Protein AF-A0A957GT88-F1 (afdb_monomer)

Foldseek 3Di:
DDDDDDDDLDVVVVLPDQKDFQAAPVGTLDIGGSLVVLVVVVSCVRSVRDDDPVSVDPPPPDDD

pLDDT: mean 86.2, std 13.75, range [40.34, 96.94]

Mean predicted aligned error: 6.05 Å

Structure (mmCIF, N/CA/C/O backbone):
data_AF-A0A957GT88-F1
#
_entry.id   AF-A0A957GT88-F1
#
loop_
_atom_site.group_PDB
_atom_site.id
_atom_site.type_symbol
_atom_site.label_atom_id
_atom_site.label_alt_id
_atom_site.label_comp_id
_atom_site.label_asym_id
_atom_site.label_entity_id
_atom_site.label_seq_id
_atom_site.pdbx_PDB_ins_code
_at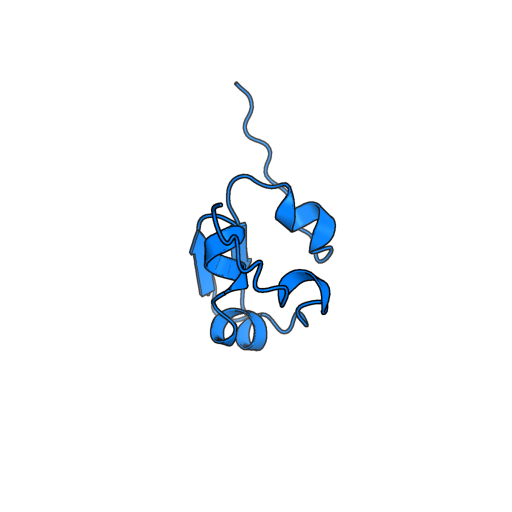om_site.Cartn_x
_atom_site.Cartn_y
_atom_site.Cartn_z
_atom_site.occupancy
_atom_site.B_iso_or_equiv
_atom_site.auth_seq_id
_atom_site.auth_comp_id
_atom_site.auth_asym_id
_atom_site.auth_atom_id
_atom_site.pdbx_PDB_model_num
ATOM 1 N N . GLY A 1 1 ? 10.372 -21.381 -10.175 1.00 81.75 1 GLY A N 1
ATOM 2 C CA . GLY A 1 1 ? 9.795 -20.095 -9.733 1.00 81.75 1 GLY A CA 1
ATOM 3 C C . GLY A 1 1 ? 10.239 -19.808 -8.315 1.00 81.75 1 GLY A C 1
ATOM 4 O O . GLY A 1 1 ? 10.495 -20.757 -7.586 1.00 81.75 1 GLY A O 1
ATOM 5 N N . LYS A 1 2 ? 10.368 -18.534 -7.939 1.00 92.56 2 LYS A N 1
ATOM 6 C CA . LYS A 1 2 ? 10.624 -18.106 -6.556 1.00 92.56 2 LYS A CA 1
ATOM 7 C C . LYS A 1 2 ? 9.457 -17.231 -6.109 1.00 92.56 2 LYS A C 1
ATOM 9 O O . LYS A 1 2 ? 8.960 -16.450 -6.913 1.00 92.56 2 LYS A O 1
ATOM 14 N N . ILE A 1 3 ? 9.040 -17.372 -4.857 1.00 95.94 3 ILE A N 1
ATOM 15 C CA . ILE A 1 3 ? 8.087 -16.457 -4.226 1.00 95.94 3 ILE A CA 1
ATOM 16 C C . ILE A 1 3 ? 8.907 -15.404 -3.488 1.00 95.94 3 ILE A C 1
ATOM 18 O O . ILE A 1 3 ? 9.840 -15.750 -2.763 1.00 95.94 3 ILE A O 1
ATOM 22 N N . VAL A 1 4 ? 8.567 -14.134 -3.689 1.00 96.56 4 VAL A N 1
ATOM 23 C CA . VAL A 1 4 ? 9.151 -13.012 -2.955 1.00 96.56 4 VAL A CA 1
ATOM 24 C C . VAL A 1 4 ? 8.046 -12.401 -2.111 1.00 96.56 4 VAL A C 1
ATOM 26 O O . VAL A 1 4 ? 7.010 -12.009 -2.642 1.00 96.56 4 VAL A O 1
ATOM 29 N N . LEU A 1 5 ? 8.271 -12.345 -0.801 1.00 96.94 5 LEU A N 1
ATOM 30 C CA . LEU A 1 5 ? 7.397 -11.667 0.145 1.00 96.94 5 LEU A CA 1
ATOM 31 C C . LEU A 1 5 ? 8.173 -10.508 0.762 1.00 96.94 5 LEU A C 1
ATOM 33 O O . LEU A 1 5 ? 9.300 -10.690 1.220 1.00 96.94 5 LEU A O 1
ATOM 37 N N . PHE A 1 6 ? 7.564 -9.331 0.773 1.00 96.81 6 PHE A N 1
ATOM 38 C CA . PHE A 1 6 ? 8.116 -8.138 1.396 1.00 96.81 6 PHE A CA 1
ATOM 39 C C . PHE A 1 6 ? 6.989 -7.322 2.024 1.00 96.81 6 PHE A C 1
ATOM 41 O O . PHE A 1 6 ? 5.831 -7.424 1.617 1.00 96.81 6 PHE A O 1
ATOM 48 N N . THR A 1 7 ? 7.336 -6.511 3.016 1.00 95.19 7 THR A N 1
ATOM 49 C CA . THR A 1 7 ? 6.443 -5.512 3.601 1.00 95.19 7 THR A CA 1
ATOM 50 C C . THR A 1 7 ? 7.031 -4.136 3.339 1.00 95.19 7 THR A C 1
ATOM 52 O O . THR A 1 7 ? 8.245 -3.940 3.395 1.00 95.19 7 THR A O 1
ATOM 55 N N . THR A 1 8 ? 6.181 -3.180 2.987 1.00 93.69 8 THR A N 1
ATOM 56 C CA . THR A 1 8 ? 6.613 -1.819 2.678 1.00 93.69 8 THR A CA 1
ATOM 57 C C . THR A 1 8 ? 5.496 -0.830 2.979 1.00 93.69 8 THR A C 1
ATOM 59 O O . THR A 1 8 ? 4.320 -1.186 2.950 1.00 93.69 8 THR A O 1
ATOM 62 N N . HIS A 1 9 ? 5.880 0.411 3.260 1.00 90.75 9 HIS A N 1
ATOM 63 C CA . HIS A 1 9 ? 4.987 1.570 3.268 1.00 90.75 9 HIS A CA 1
ATOM 64 C C . HIS A 1 9 ? 5.076 2.365 1.950 1.00 90.75 9 HIS A C 1
ATOM 66 O O . HIS A 1 9 ? 4.329 3.319 1.756 1.00 90.75 9 HIS A O 1
ATOM 72 N N . ASP A 1 10 ? 5.977 1.977 1.040 1.00 91.75 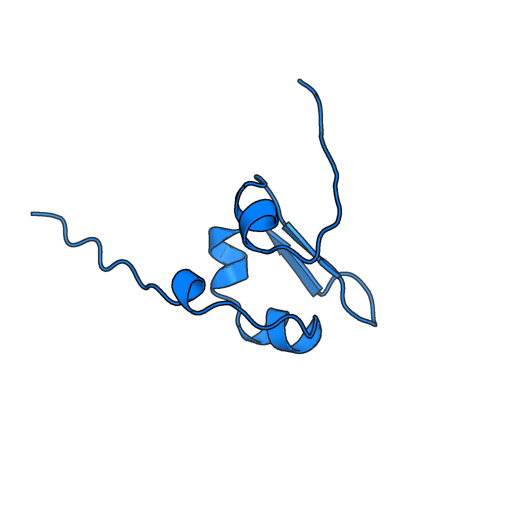10 ASP A N 1
ATOM 73 C CA . ASP A 1 10 ? 6.107 2.552 -0.297 1.00 91.75 10 ASP A CA 1
ATOM 74 C 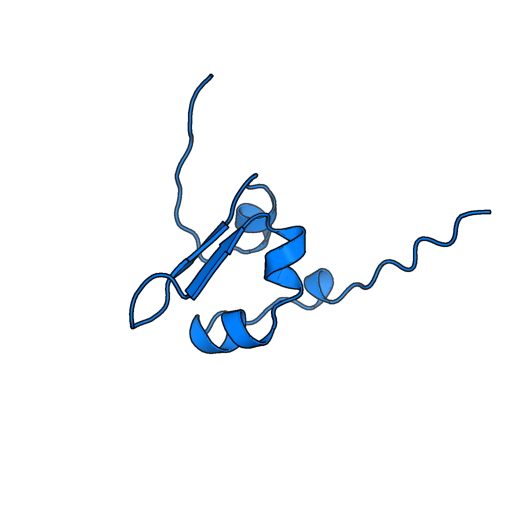C . ASP A 1 10 ? 5.093 1.905 -1.251 1.00 91.75 10 ASP A C 1
ATOM 76 O O . ASP A 1 10 ? 5.250 0.758 -1.684 1.00 91.75 10 ASP A O 1
ATOM 80 N N . LEU A 1 11 ? 4.047 2.660 -1.591 1.00 91.00 11 LEU A N 1
ATOM 81 C CA . LEU A 1 11 ? 2.979 2.197 -2.474 1.00 91.00 11 LEU A CA 1
ATOM 82 C C . LEU A 1 11 ? 3.407 2.058 -3.940 1.00 91.00 11 LEU A C 1
ATOM 84 O O . LEU A 1 11 ? 2.797 1.269 -4.658 1.00 91.00 11 LEU A O 1
ATOM 88 N N . ALA A 1 12 ? 4.464 2.745 -4.383 1.00 90.69 12 ALA A N 1
ATOM 89 C CA . ALA A 1 12 ? 5.004 2.563 -5.729 1.00 90.69 12 ALA A CA 1
ATOM 90 C C . ALA A 1 12 ? 5.730 1.215 -5.855 1.00 90.69 12 ALA A C 1
ATOM 92 O O . ALA A 1 12 ? 5.628 0.546 -6.884 1.00 90.69 12 ALA A O 1
ATOM 93 N N . LEU A 1 13 ? 6.416 0.771 -4.796 1.00 93.50 13 LEU A N 1
ATOM 94 C CA . LEU A 1 13 ? 6.971 -0.582 -4.737 1.00 93.50 13 LEU A CA 1
ATOM 95 C C . LEU A 1 13 ? 5.867 -1.634 -4.566 1.00 93.50 13 LEU A C 1
ATOM 97 O O . LEU A 1 13 ? 5.878 -2.658 -5.247 1.00 93.50 13 LEU A O 1
ATOM 101 N N . ALA A 1 14 ? 4.890 -1.379 -3.692 1.00 93.44 14 ALA A N 1
ATOM 102 C CA . ALA A 1 14 ? 3.765 -2.286 -3.464 1.00 93.44 14 ALA A CA 1
ATOM 103 C C . ALA A 1 14 ? 2.955 -2.533 -4.753 1.00 93.44 14 ALA A C 1
ATOM 105 O O . ALA A 1 14 ? 2.571 -3.666 -5.037 1.00 93.44 14 ALA A O 1
ATOM 106 N N . ALA A 1 15 ? 2.765 -1.499 -5.580 1.00 92.00 15 ALA A N 1
ATOM 107 C CA . ALA A 1 15 ? 2.074 -1.601 -6.865 1.00 92.00 15 ALA A CA 1
ATOM 108 C C . ALA A 1 15 ? 2.753 -2.553 -7.869 1.00 92.00 15 ALA A C 1
ATOM 110 O O . ALA A 1 15 ? 2.092 -3.027 -8.790 1.00 92.00 15 ALA A O 1
ATOM 111 N N . GLN A 1 16 ? 4.043 -2.866 -7.694 1.00 93.50 16 GLN A N 1
ATOM 112 C CA . GLN A 1 16 ? 4.768 -3.820 -8.545 1.00 93.50 16 GLN A CA 1
ATOM 113 C C . GLN A 1 16 ? 4.527 -5.285 -8.148 1.00 93.50 16 GLN A C 1
ATOM 115 O O . GLN A 1 16 ? 4.893 -6.194 -8.894 1.00 93.50 16 GLN A O 1
ATOM 120 N N . ALA A 1 17 ? 3.928 -5.545 -6.981 1.00 96.50 17 ALA A N 1
ATOM 121 C CA . ALA A 1 17 ? 3.614 -6.898 -6.545 1.00 96.50 17 ALA A CA 1
ATOM 122 C C . ALA A 1 17 ? 2.456 -7.493 -7.359 1.00 96.50 17 ALA A C 1
ATOM 124 O O . ALA A 1 17 ? 1.532 -6.802 -7.774 1.00 96.50 17 ALA A O 1
ATOM 125 N N . ASN A 1 18 ? 2.443 -8.817 -7.524 1.00 96.25 18 ASN A N 1
ATOM 126 C CA . ASN A 1 18 ? 1.292 -9.493 -8.135 1.00 96.25 18 ASN A CA 1
ATOM 127 C C . ASN A 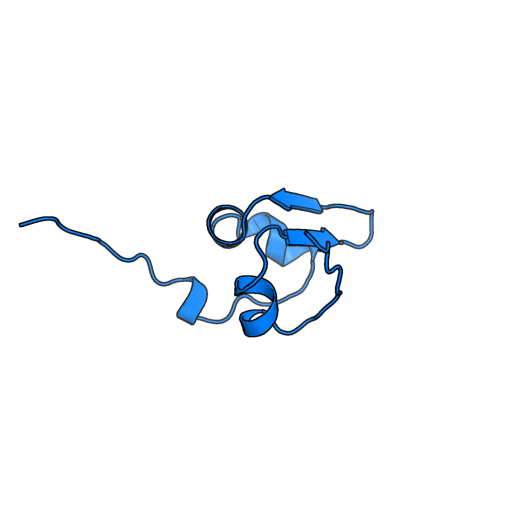1 18 ? 0.083 -9.569 -7.187 1.00 96.25 18 ASN A C 1
ATOM 129 O O . ASN A 1 18 ? -1.047 -9.744 -7.640 1.00 96.25 18 ASN A O 1
ATOM 133 N N . ARG A 1 19 ? 0.324 -9.463 -5.875 1.00 96.88 19 ARG A N 1
ATOM 134 C CA . ARG A 1 19 ? -0.673 -9.593 -4.812 1.00 96.88 19 ARG A CA 1
ATOM 135 C C . ARG A 1 19 ? -0.305 -8.676 -3.652 1.00 96.88 19 ARG A C 1
ATOM 137 O O . ARG A 1 19 ? 0.861 -8.613 -3.270 1.00 96.88 19 ARG A O 1
ATOM 144 N N . LEU A 1 20 ? -1.301 -8.007 -3.092 1.00 96.75 20 LEU A N 1
ATO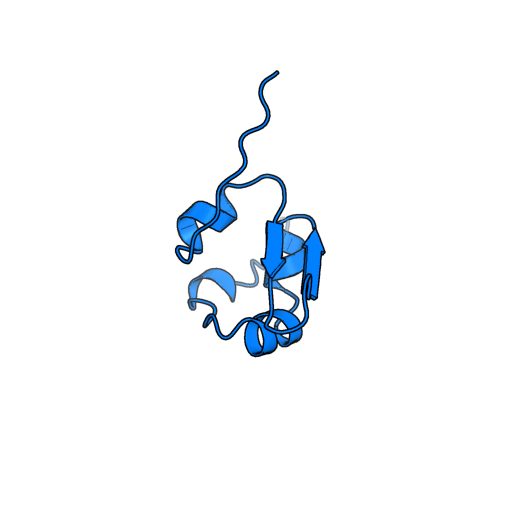M 145 C CA . LEU A 1 20 ? -1.201 -7.191 -1.894 1.00 96.75 20 LEU A CA 1
ATOM 146 C C . LEU A 1 20 ? -2.014 -7.817 -0.771 1.00 96.75 20 LEU A C 1
ATOM 148 O O . LEU A 1 20 ? -3.108 -8.329 -0.991 1.00 96.75 20 LEU A O 1
ATOM 152 N N . ILE A 1 21 ? -1.465 -7.727 0.435 1.00 96.56 21 ILE A N 1
ATOM 153 C CA . ILE A 1 21 ? -2.160 -8.029 1.680 1.00 96.56 21 ILE A CA 1
ATOM 154 C C . ILE A 1 21 ? -2.085 -6.758 2.520 1.00 96.56 21 ILE A C 1
ATOM 156 O O . ILE A 1 21 ? -0.994 -6.301 2.861 1.00 96.56 21 ILE A O 1
ATOM 160 N N . LEU A 1 22 ? -3.241 -6.177 2.824 1.00 95.19 22 LEU A N 1
ATOM 161 C CA . LEU A 1 22 ? -3.350 -4.996 3.670 1.00 95.19 22 LEU A CA 1
ATOM 162 C C . LEU A 1 22 ? -3.476 -5.437 5.124 1.00 95.19 22 LEU A C 1
ATOM 164 O O . LEU A 1 22 ? -4.397 -6.170 5.481 1.00 95.19 22 LEU A O 1
ATOM 168 N N . LEU A 1 23 ? -2.545 -4.984 5.960 1.00 93.88 23 LEU A N 1
ATOM 169 C CA . LEU A 1 23 ? -2.512 -5.291 7.386 1.00 93.88 23 LEU A CA 1
ATOM 170 C C . LEU A 1 23 ? -2.956 -4.066 8.183 1.00 93.88 23 LEU A C 1
ATOM 172 O O . LEU A 1 23 ? -2.349 -3.001 8.096 1.00 93.88 23 LEU A O 1
ATOM 176 N N . GLY A 1 24 ? -4.018 -4.240 8.960 1.00 90.69 24 GLY A N 1
ATOM 177 C CA . GLY A 1 24 ? -4.527 -3.270 9.918 1.00 90.69 24 GLY A CA 1
ATOM 178 C C . GLY A 1 24 ? -4.225 -3.658 11.355 1.00 90.69 24 GLY A C 1
ATOM 179 O O . GLY A 1 24 ? -3.631 -4.697 11.642 1.00 90.69 24 GLY A O 1
ATOM 180 N N . LYS A 1 25 ? -4.722 -2.845 12.291 1.00 88.25 25 LYS A N 1
ATOM 181 C CA . LYS A 1 25 ? -4.559 -3.077 13.738 1.00 88.25 25 LYS A CA 1
ATOM 182 C C . LYS A 1 25 ? -5.137 -4.413 14.218 1.00 88.25 25 LYS A C 1
ATOM 184 O O . LYS A 1 25 ? -4.661 -4.951 15.211 1.00 88.25 25 LYS A O 1
ATOM 189 N N . THR A 1 26 ? -6.164 -4.926 13.545 1.00 88.12 26 THR A N 1
ATOM 190 C CA . THR A 1 26 ? -6.897 -6.144 13.929 1.00 88.12 26 THR A CA 1
ATOM 191 C C . THR A 1 26 ? -6.542 -7.367 13.080 1.00 88.12 26 THR A C 1
ATOM 193 O O . THR A 1 26 ? -7.094 -8.438 13.317 1.00 88.12 26 THR A O 1
ATOM 196 N N . GLY A 1 27 ? -5.621 -7.240 12.116 1.00 93.19 27 GLY A N 1
ATOM 197 C CA . GLY A 1 27 ? -5.223 -8.329 11.221 1.00 93.19 27 GLY A CA 1
ATOM 198 C C . GLY A 1 27 ? -5.304 -7.950 9.744 1.00 93.19 27 GLY A C 1
ATOM 199 O O . GLY A 1 27 ? -5.068 -6.802 9.375 1.00 93.19 27 GLY A O 1
ATOM 200 N N . ILE A 1 28 ? -5.603 -8.929 8.888 1.00 95.38 28 ILE A N 1
ATOM 201 C CA . ILE A 1 28 ? -5.726 -8.718 7.440 1.00 95.38 28 ILE A CA 1
ATOM 202 C C . ILE A 1 28 ? -7.034 -7.979 7.153 1.00 95.38 28 ILE A C 1
ATOM 204 O O . ILE A 1 28 ? -8.112 -8.489 7.447 1.00 95.38 28 ILE A O 1
ATOM 208 N N . ILE A 1 29 ? -6.922 -6.789 6.566 1.00 95.38 29 ILE A N 1
ATOM 209 C CA . ILE A 1 29 ? -8.060 -5.985 6.107 1.00 95.38 29 ILE A CA 1
ATOM 210 C C . ILE A 1 29 ? -8.499 -6.445 4.717 1.00 95.38 29 ILE A C 1
ATOM 212 O O . ILE A 1 29 ? -9.690 -6.572 4.455 1.00 95.38 29 ILE A O 1
ATOM 216 N N . ALA A 1 30 ? -7.538 -6.680 3.821 1.00 95.25 30 ALA A N 1
ATOM 217 C CA . ALA A 1 30 ? -7.808 -7.058 2.441 1.00 95.25 30 ALA A CA 1
ATOM 218 C C . ALA A 1 30 ? -6.665 -7.884 1.852 1.00 95.25 30 ALA A C 1
ATOM 220 O O . ALA A 1 30 ? -5.515 -7.787 2.285 1.00 95.25 30 ALA A O 1
ATOM 221 N N . ASP A 1 31 ? -6.993 -8.672 0.836 1.00 96.12 31 ASP A N 1
ATOM 222 C CA . ASP A 1 31 ? -6.068 -9.532 0.115 1.00 96.12 31 ASP A CA 1
ATOM 223 C C . ASP A 1 31 ? -6.526 -9.634 -1.348 1.00 96.12 31 ASP A C 1
ATOM 225 O O . ASP A 1 31 ? -7.651 -10.050 -1.623 1.00 96.12 31 ASP A O 1
ATOM 229 N N . GLY A 1 32 ? -5.669 -9.239 -2.290 1.00 96.38 32 GLY A N 1
ATOM 230 C CA . GLY A 1 32 ? -6.017 -9.234 -3.706 1.00 96.38 32 GLY A CA 1
ATOM 231 C C . GLY A 1 32 ? -4.949 -8.620 -4.607 1.00 96.38 32 GLY A C 1
ATOM 232 O O . GLY A 1 32 ? -3.865 -8.258 -4.144 1.00 96.38 32 GLY A O 1
ATOM 233 N N . PRO A 1 33 ? -5.213 -8.512 -5.918 1.00 95.94 33 PRO A N 1
ATOM 234 C CA . PRO A 1 33 ? -4.302 -7.838 -6.831 1.00 95.94 33 PRO A CA 1
ATOM 235 C C . PRO A 1 33 ? -4.305 -6.314 -6.586 1.00 95.94 33 PRO A C 1
ATOM 237 O O . PRO A 1 33 ? -5.353 -5.761 -6.237 1.00 95.94 33 PRO A O 1
ATOM 240 N N . PRO A 1 34 ? -3.176 -5.607 -6.814 1.00 93.94 34 PRO A N 1
ATOM 241 C CA . PRO A 1 34 ? -3.075 -4.177 -6.517 1.00 93.94 34 PR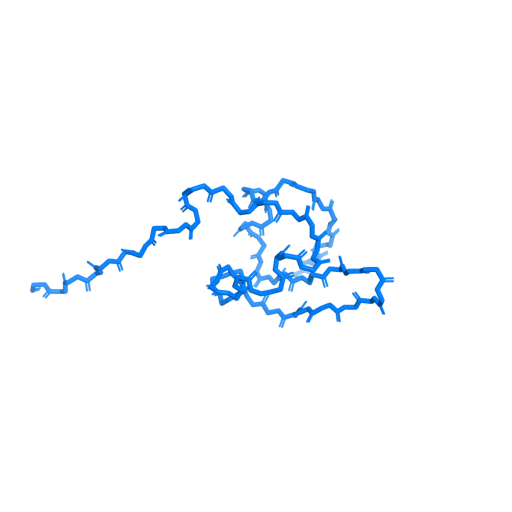O A CA 1
ATOM 242 C C . PRO A 1 34 ? -4.166 -3.327 -7.174 1.00 93.94 34 PRO A C 1
ATOM 244 O O . PRO A 1 34 ? -4.779 -2.501 -6.510 1.00 93.94 34 PRO A O 1
ATOM 247 N N . HIS A 1 35 ? -4.465 -3.575 -8.454 1.00 90.56 35 HIS A N 1
ATOM 248 C CA . HIS A 1 35 ? -5.463 -2.801 -9.198 1.00 90.56 35 HIS A CA 1
ATOM 249 C C . HIS A 1 35 ? -6.863 -2.855 -8.573 1.00 90.56 35 HIS A C 1
ATOM 251 O O . HIS A 1 35 ? -7.588 -1.873 -8.664 1.00 90.56 35 HIS A O 1
ATOM 257 N N . ALA A 1 36 ? -7.239 -3.974 -7.946 1.00 92.25 36 ALA A N 1
ATOM 258 C CA . ALA A 1 36 ? -8.524 -4.100 -7.271 1.00 92.25 36 ALA A CA 1
ATOM 259 C C . ALA A 1 36 ? -8.476 -3.391 -5.915 1.00 92.25 36 ALA A C 1
ATOM 261 O O . ALA A 1 36 ? -9.320 -2.549 -5.631 1.00 92.25 36 ALA A O 1
ATOM 262 N N . LEU A 1 37 ? -7.440 -3.657 -5.110 1.00 93.12 37 LEU A N 1
ATOM 263 C CA . LEU A 1 37 ? -7.347 -3.082 -3.766 1.00 93.12 37 LEU A CA 1
ATOM 264 C C . LEU A 1 37 ? -7.159 -1.563 -3.768 1.00 93.12 37 LEU A C 1
ATOM 266 O O . LEU A 1 37 ? -7.617 -0.903 -2.844 1.00 93.12 37 LEU A O 1
ATOM 270 N N . PHE A 1 38 ? -6.521 -0.979 -4.783 1.00 90.56 38 PHE A N 1
ATOM 271 C CA . PHE A 1 38 ? -6.388 0.478 -4.886 1.00 90.56 38 PHE A CA 1
ATOM 272 C C . PHE A 1 38 ? -7.719 1.201 -5.136 1.00 90.56 38 PHE A C 1
ATOM 274 O O . PHE A 1 38 ? -7.811 2.388 -4.839 1.00 90.56 38 PHE A O 1
ATOM 281 N N . GLN A 1 39 ? -8.749 0.502 -5.623 1.00 88.12 39 GLN A N 1
ATOM 282 C CA . GLN A 1 39 ? -10.100 1.060 -5.761 1.00 88.12 39 GLN A CA 1
ATOM 283 C C . GLN A 1 39 ? -10.905 0.982 -4.449 1.00 88.12 39 GLN A C 1
ATOM 285 O O . GLN A 1 39 ? -11.907 1.677 -4.302 1.00 88.12 39 GLN A O 1
ATOM 290 N N . GLU A 1 40 ? -10.456 0.185 -3.474 1.00 88.88 40 GLU A N 1
ATOM 291 C CA . GLU A 1 40 ? -11.130 -0.032 -2.187 1.00 88.88 40 GLU A CA 1
ATOM 292 C C . GLU A 1 40 ? -10.705 1.011 -1.144 1.00 88.88 40 GLU A C 1
ATOM 294 O O . GLU A 1 40 ? -10.007 0.714 -0.171 1.00 88.88 40 GLU A O 1
ATOM 299 N N . THR A 1 41 ? -11.108 2.267 -1.342 1.00 85.38 41 THR A N 1
ATOM 300 C CA . THR A 1 41 ? -10.694 3.409 -0.501 1.00 85.38 41 THR A CA 1
ATOM 301 C C . THR A 1 41 ? -10.941 3.191 0.998 1.00 85.38 41 THR A C 1
ATOM 303 O O . THR A 1 41 ? -10.084 3.535 1.814 1.00 85.38 41 THR A O 1
ATOM 306 N N . ALA A 1 42 ? -12.039 2.526 1.369 1.00 88.00 42 ALA A N 1
ATOM 307 C CA . ALA A 1 42 ? -12.378 2.207 2.759 1.00 88.00 42 ALA A CA 1
ATOM 308 C C . ALA A 1 42 ? -11.344 1.300 3.460 1.00 88.00 42 ALA A C 1
ATOM 310 O O . ALA A 1 42 ? -11.171 1.376 4.679 1.00 88.00 42 ALA A O 1
ATOM 311 N N . CYS A 1 43 ? -10.634 0.443 2.719 1.00 90.56 43 CYS A N 1
ATOM 312 C CA . CYS A 1 43 ? -9.573 -0.387 3.288 1.00 90.56 43 CYS A CA 1
ATOM 313 C C . CYS A 1 43 ? -8.343 0.452 3.661 1.00 90.56 43 CYS A C 1
ATOM 315 O O . CYS A 1 43 ? -7.722 0.208 4.695 1.00 90.56 43 CYS A O 1
ATOM 317 N N . TRP A 1 44 ? -8.001 1.461 2.858 1.00 90.31 44 TRP A N 1
ATOM 318 C CA . TRP A 1 44 ? -6.809 2.292 3.063 1.00 90.31 44 TRP A CA 1
ATOM 319 C C . TRP A 1 44 ? -6.934 3.231 4.262 1.00 90.31 44 TRP A C 1
ATOM 321 O O . TRP A 1 44 ? -5.954 3.438 4.982 1.00 90.31 44 TRP A O 1
ATOM 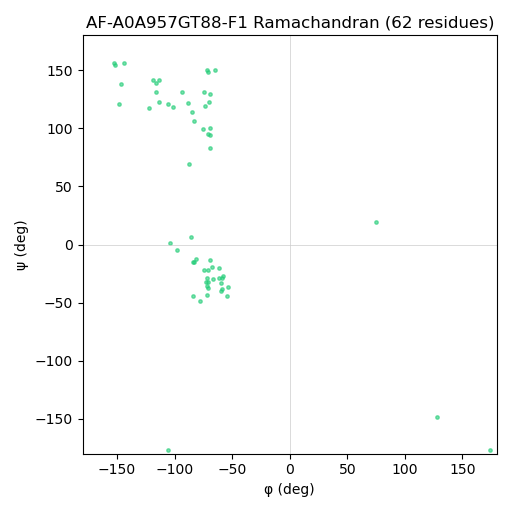331 N N . GLU A 1 45 ? -8.148 3.704 4.553 1.00 87.81 45 GLU A N 1
ATOM 332 C CA . GLU A 1 45 ? -8.444 4.442 5.787 1.00 87.81 45 GLU A CA 1
ATOM 333 C C . GLU A 1 45 ? -8.143 3.605 7.040 1.00 87.81 45 GLU A C 1
ATOM 335 O O . GLU A 1 45 ? -7.563 4.107 8.003 1.00 87.81 45 GLU A O 1
ATOM 340 N N . GLN A 1 46 ? -8.466 2.307 7.019 1.00 88.81 46 GLN A N 1
ATOM 341 C CA . GLN A 1 46 ? -8.216 1.397 8.143 1.00 88.81 46 GLN A CA 1
ATOM 342 C C . GLN A 1 46 ? -6.733 1.038 8.310 1.00 88.81 46 GLN A C 1
ATOM 344 O O . GLN A 1 46 ? -6.272 0.822 9.434 1.00 88.81 46 GLN A O 1
ATOM 349 N N . VAL A 1 47 ? -5.983 0.979 7.205 1.00 89.56 47 VAL A N 1
ATOM 350 C CA . VAL A 1 47 ? -4.522 0.789 7.220 1.00 89.56 47 VAL A CA 1
ATOM 351 C C . VAL A 1 47 ? -3.811 2.052 7.727 1.00 89.56 47 VAL A C 1
ATOM 353 O O . VAL A 1 47 ? -2.738 1.960 8.321 1.00 89.56 47 VAL A O 1
ATOM 356 N N . GLY A 1 48 ? -4.407 3.232 7.529 1.00 87.31 48 GLY A N 1
ATOM 357 C CA . GLY A 1 48 ? -3.806 4.518 7.890 1.00 87.31 48 GLY A CA 1
ATOM 358 C C . GLY A 1 48 ? -2.695 4.960 6.932 1.00 87.31 48 GLY A C 1
ATOM 359 O O . GLY A 1 48 ? -1.868 5.793 7.301 1.00 87.31 48 GLY A O 1
ATOM 360 N N . LEU A 1 49 ? -2.660 4.401 5.717 1.00 85.69 49 LEU A N 1
ATOM 361 C CA . LEU A 1 49 ? -1.746 4.816 4.653 1.00 85.69 49 LEU A CA 1
ATOM 362 C C . LEU A 1 49 ? -2.505 5.693 3.649 1.00 85.69 49 LEU A C 1
ATOM 364 O O . LEU A 1 49 ? -3.454 5.209 3.029 1.00 85.69 49 LEU A O 1
ATOM 368 N N . PRO A 1 50 ? -2.107 6.964 3.460 1.00 85.44 50 PRO A N 1
ATOM 369 C CA . PRO A 1 50 ? -2.751 7.821 2.478 1.00 85.44 50 PRO A CA 1
ATOM 370 C C . PRO A 1 50 ? -2.431 7.331 1.064 1.00 85.44 50 PRO A C 1
ATOM 372 O O . PRO A 1 50 ? -1.266 7.137 0.711 1.00 85.44 50 PRO A O 1
ATOM 375 N N . LEU A 1 51 ? -3.467 7.171 0.239 1.00 86.50 51 LEU A N 1
ATOM 376 C CA . LEU A 1 51 ? -3.289 6.874 -1.178 1.00 86.50 51 LEU A CA 1
ATOM 377 C C . LEU A 1 51 ? -2.731 8.112 -1.904 1.00 86.50 51 LEU A C 1
ATOM 379 O O . LEU A 1 51 ? -3.352 9.179 -1.863 1.00 86.50 51 LEU A O 1
ATOM 383 N N . PRO A 1 52 ? -1.571 8.015 -2.577 1.00 84.69 52 PRO A N 1
ATOM 384 C CA . PRO A 1 52 ? -1.055 9.100 -3.395 1.00 84.69 52 PRO A CA 1
ATOM 385 C C . PRO A 1 52 ? -1.969 9.378 -4.593 1.00 84.69 52 PRO A C 1
ATOM 387 O O . PRO A 1 52 ? -2.592 8.479 -5.150 1.00 84.69 52 PRO A O 1
ATOM 390 N N . ALA A 1 53 ? -2.001 10.636 -5.040 1.00 83.12 53 ALA A N 1
ATOM 391 C CA . ALA A 1 53 ? -2.938 11.103 -6.067 1.00 83.12 53 ALA A CA 1
ATOM 392 C C . ALA A 1 53 ? -2.855 10.343 -7.405 1.00 83.12 53 ALA A C 1
ATOM 394 O O . ALA A 1 53 ? -3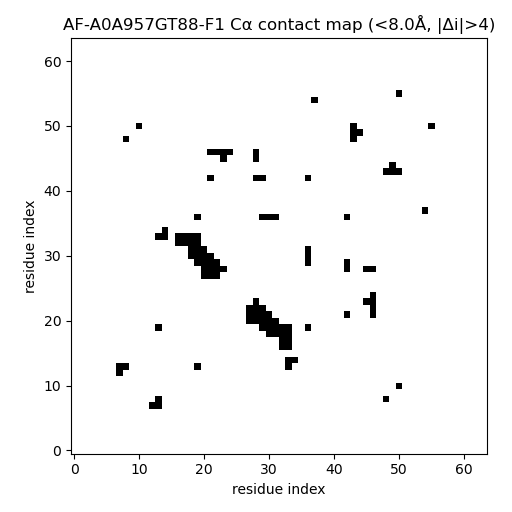.858 10.235 -8.105 1.00 83.12 53 ALA A O 1
ATOM 395 N N . TRP A 1 54 ? -1.692 9.781 -7.750 1.00 81.56 54 TRP A N 1
ATOM 396 C CA . TRP A 1 54 ? -1.518 8.984 -8.967 1.00 81.56 54 TRP A CA 1
ATOM 397 C C . TRP A 1 54 ? -2.250 7.630 -8.927 1.00 81.56 54 TRP A C 1
ATOM 399 O O . TRP A 1 54 ? -2.414 7.003 -9.965 1.00 81.56 54 TRP A O 1
ATOM 409 N N . LEU A 1 55 ? -2.726 7.180 -7.762 1.00 79.94 55 LEU A N 1
ATOM 410 C CA . LEU A 1 55 ? -3.587 5.995 -7.652 1.00 79.94 55 LEU A CA 1
ATOM 411 C C . LEU A 1 55 ? -5.066 6.306 -7.905 1.00 79.94 55 LEU A C 1
ATOM 413 O O . LEU A 1 55 ? -5.837 5.393 -8.177 1.00 79.94 55 LEU A O 1
ATOM 417 N N . HIS A 1 56 ? -5.459 7.583 -7.886 1.00 70.62 56 HIS A N 1
ATOM 418 C CA . HIS A 1 56 ? -6.826 8.015 -8.194 1.00 70.62 56 HIS A CA 1
ATOM 419 C C . HIS A 1 56 ? -7.078 8.214 -9.698 1.00 70.62 56 HIS A C 1
ATOM 421 O O . HIS A 1 56 ? -8.133 8.719 -10.085 1.00 70.62 56 HIS A O 1
ATOM 427 N N . ILE A 1 57 ? -6.121 7.870 -10.569 1.00 59.81 57 ILE A N 1
ATOM 428 C CA . ILE A 1 57 ? -6.280 8.083 -12.009 1.00 59.81 57 ILE A CA 1
ATOM 429 C C . ILE A 1 57 ? -7.231 7.013 -12.555 1.00 59.81 57 ILE A C 1
ATOM 431 O O . ILE A 1 57 ? -6.845 5.879 -12.827 1.00 59.81 57 ILE A O 1
ATOM 435 N N . HIS A 1 58 ? -8.496 7.387 -12.729 1.00 54.41 58 HIS A N 1
ATOM 436 C CA . HIS A 1 58 ? -9.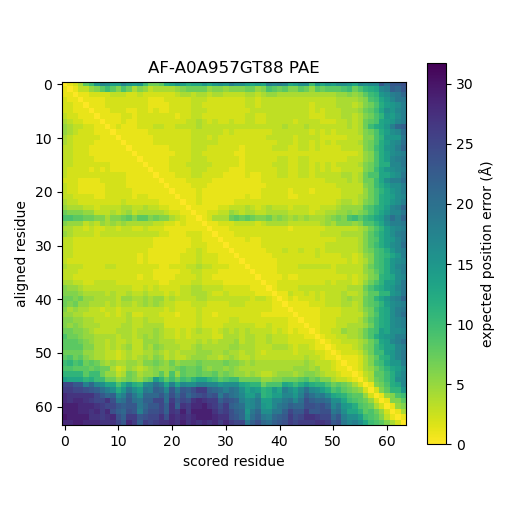429 6.639 -13.560 1.00 54.41 58 HIS A CA 1
ATOM 437 C C . HIS A 1 58 ? -8.996 6.799 -15.017 1.00 54.41 58 HIS A C 1
ATOM 439 O O . HIS A 1 58 ? -9.349 7.779 -15.677 1.00 54.41 58 HIS A O 1
ATOM 445 N N . GLU A 1 59 ? -8.207 5.862 -15.533 1.00 49.69 59 GLU A N 1
ATOM 446 C CA . GLU A 1 59 ? -7.931 5.832 -16.961 1.00 49.69 59 GLU A CA 1
ATOM 447 C C . GLU A 1 59 ? -9.216 5.426 -17.687 1.00 49.69 59 GLU A C 1
ATOM 449 O O . GLU A 1 59 ? -9.623 4.265 -17.729 1.00 49.69 59 GLU A O 1
ATOM 454 N N . LYS A 1 60 ? -9.911 6.430 -18.226 1.00 46.25 60 LYS A N 1
ATOM 455 C CA . LYS A 1 60 ? -10.985 6.243 -19.195 1.00 46.25 60 LYS A CA 1
ATOM 456 C C . LYS A 1 60 ? -10.337 5.763 -20.491 1.00 46.25 60 LYS A C 1
ATOM 458 O O . LYS A 1 60 ? -10.062 6.559 -21.383 1.00 46.25 60 LYS A O 1
ATOM 463 N N . ILE A 1 61 ? -10.070 4.464 -20.583 1.00 55.97 61 ILE A N 1
ATOM 464 C CA . ILE A 1 61 ? -9.635 3.838 -21.829 1.00 55.97 61 ILE A CA 1
ATOM 465 C C . ILE A 1 61 ? -10.858 3.828 -22.753 1.00 55.97 61 ILE A C 1
ATOM 467 O O . ILE A 1 61 ? -11.734 2.973 -22.649 1.00 55.97 61 ILE A O 1
ATOM 471 N N . SER A 1 62 ? -10.968 4.842 -23.606 1.00 40.34 62 SER A N 1
ATOM 472 C CA . SER A 1 62 ? -11.928 4.860 -24.707 1.00 40.34 62 SER A CA 1
ATOM 473 C C . SER A 1 62 ? -11.276 4.127 -25.883 1.00 40.34 62 SER A C 1
ATOM 475 O O . SER A 1 62 ? -10.271 4.634 -26.387 1.00 40.34 62 SER A O 1
ATOM 477 N N . PRO A 1 63 ? -11.771 2.959 -26.335 1.00 57.56 63 PRO A N 1
ATOM 478 C CA . PRO A 1 63 ? -11.289 2.384 -27.580 1.00 57.56 63 PRO A CA 1
ATOM 479 C C . PRO A 1 63 ? -11.886 3.202 -28.734 1.00 57.56 63 PRO A C 1
ATOM 481 O O . PRO A 1 63 ? -13.077 3.522 -28.719 1.00 57.56 63 PRO A O 1
ATOM 484 N N . THR A 1 64 ? -11.036 3.601 -29.679 1.00 57.12 64 THR A N 1
ATOM 485 C CA . THR A 1 64 ? -11.449 4.071 -31.013 1.00 57.12 64 THR A CA 1
ATOM 486 C C . THR A 1 64 ? -11.408 2.883 -31.956 1.00 57.12 64 THR A C 1
ATOM 488 O O . THR A 1 64 ? -10.465 2.073 -31.799 1.00 57.12 64 THR A O 1
#

Radius of gyration: 13.1 Å; Cα contacts (8 Å, |Δi|>4): 56; chains: 1; bounding box: 23×31×45 Å

Sequence (64 aa):
GKIVLFTTHDLALAAQANRLILLGKTGIIADGPPHALFQETACWEQVGLPLPAWLHIHEKISPT

Nearest PDB structures (foldseek):
  8bmp-assembly1_A  TM=8.483E-01  e=7.541E-02  Lactobacillus delbrueckii subsp. bulgaricus ATCC 11842 = JCM 1002
  8bms-assembly1_A  TM=8.499E-01  e=1.971E-01  Lactobacillus delbrueckii subsp. bulgaricus ATCC 11842 = JCM 1002
  4hzu-assembly1_A  TM=6.505E-01  e=2.112E-01  Levilactobacillus brevis
  1r0z-assembly3_C  TM=5.896E-01  e=8.598E+00  Mus musculus

Secondary structure (DSSP, 8-state):
--------S-HHHHTTSS-EEEEETTEEEEEE-HHHHTT-HHHHHHHTPPPPGGGG--------

Solvent-accessible surface area (backbone atoms only — not comparable to full-atom values): 4413 Å² total; per-residue (Å²): 140,82,90,86,87,84,86,79,91,51,60,77,64,53,59,71,40,83,60,43,73,44,63,34,96,90,42,78,74,46,74,44,41,38,80,62,56,65,71,42,60,75,57,36,66,63,50,67,54,82,81,58,75,83,69,69,66,80,78,79,82,73,87,128